Protein AF-A0A817JCR7-F1 (afdb_monomer_lite)

Secondary structure (DSSP, 8-state):
-----------EEEE---SSHHHHHHHHHSHHHHTTTT-TTEEEEEES--TTSSSGGGHHHHHHHHHHHTT--PPEEEE--

Sequence (81 aa):
MEKASTPGTQVNVCFIPKSTTEGALTFLRSEIGKRLKGSDTRRIVTDMNRDNESSPNDAGVRLLFQMRKFGFHQKCLRVWV

Radius of gyration: 15.09 Å; chains: 1; bounding box: 29×34×48 Å

Structure (mmCIF, N/CA/C/O backbone):
data_AF-A0A817JCR7-F1
#
_entry.id   AF-A0A817JCR7-F1
#
loop_
_atom_site.group_PDB
_atom_site.id
_atom_site.type_symbol
_atom_site.label_atom_id
_atom_site.label_alt_id
_atom_site.label_comp_id
_atom_site.label_asym_id
_atom_site.label_entity_id
_atom_site.label_seq_id
_atom_site.pdbx_PDB_ins_code
_atom_site.Cartn_x
_atom_site.Cartn_y
_atom_site.Cartn_z
_atom_site.occupancy
_atom_site.B_iso_or_equiv
_atom_site.auth_seq_id
_atom_site.auth_comp_id
_atom_site.auth_asym_id
_atom_site.auth_atom_id
_atom_site.pdbx_PDB_model_num
ATOM 1 N N . MET A 1 1 ? -18.161 -25.324 35.000 1.00 35.66 1 MET A N 1
ATOM 2 C CA . MET A 1 1 ? -17.922 -23.871 34.874 1.00 35.66 1 MET A CA 1
ATOM 3 C C . MET A 1 1 ? -17.088 -23.666 33.615 1.00 35.66 1 MET A C 1
ATOM 5 O O . MET A 1 1 ? -15.868 -23.587 33.683 1.00 35.66 1 MET A O 1
ATOM 9 N N . GLU A 1 2 ? -17.737 -23.735 32.451 1.00 36.28 2 GLU A N 1
ATOM 10 C CA . GLU A 1 2 ? -17.084 -23.496 31.159 1.00 36.28 2 GLU A CA 1
ATOM 11 C C . GLU A 1 2 ? -16.800 -22.001 31.015 1.00 36.28 2 GLU A C 1
ATOM 13 O O . GLU A 1 2 ? -17.678 -21.163 31.228 1.00 36.28 2 GLU A O 1
ATOM 18 N N . LYS A 1 3 ? -15.550 -21.655 30.704 1.00 47.03 3 LYS A N 1
ATOM 19 C CA . LYS A 1 3 ? -15.155 -20.274 30.431 1.00 47.03 3 LYS A CA 1
ATOM 20 C C . LYS A 1 3 ? -15.756 -19.867 29.088 1.00 47.03 3 LYS A C 1
ATOM 22 O O . LYS A 1 3 ? -15.301 -20.337 28.048 1.00 47.03 3 LYS A O 1
ATOM 27 N N . ALA A 1 4 ? -16.755 -18.988 29.125 1.00 46.91 4 ALA A N 1
ATOM 28 C CA . ALA A 1 4 ? -17.271 -18.319 27.941 1.00 46.91 4 ALA A CA 1
ATOM 29 C C . ALA A 1 4 ? -16.111 -17.632 27.206 1.00 46.91 4 ALA A C 1
ATOM 31 O O . ALA A 1 4 ? -15.368 -16.833 27.779 1.00 46.91 4 ALA A O 1
ATOM 32 N N . SER A 1 5 ? -15.936 -18.012 25.945 1.00 53.41 5 SER A N 1
ATOM 33 C CA . SER A 1 5 ? -14.956 -17.461 25.023 1.00 53.41 5 SER A CA 1
ATOM 34 C C . SER A 1 5 ? -15.159 -15.949 24.938 1.00 53.41 5 SER A C 1
ATOM 36 O O . SER A 1 5 ? -16.267 -15.488 24.668 1.00 53.41 5 SER A O 1
ATOM 38 N N . THR A 1 6 ? -14.103 -15.174 25.186 1.00 53.84 6 THR A N 1
ATOM 39 C CA . THR A 1 6 ? -14.091 -13.721 24.983 1.00 53.84 6 THR A CA 1
ATOM 40 C C . THR A 1 6 ? -14.715 -13.411 23.619 1.00 53.84 6 THR A C 1
ATOM 42 O O . THR A 1 6 ? -14.269 -14.016 22.639 1.00 53.84 6 THR A O 1
ATOM 45 N N . PRO A 1 7 ? -15.719 -12.517 23.507 1.00 48.88 7 PRO A N 1
ATOM 46 C CA . PRO A 1 7 ? -16.259 -12.155 22.208 1.00 48.88 7 PRO A CA 1
ATOM 47 C C . PRO A 1 7 ? -15.104 -11.588 21.392 1.00 48.88 7 PRO A C 1
ATOM 49 O O . PRO A 1 7 ? -14.555 -10.534 21.722 1.00 48.88 7 PRO A O 1
ATOM 52 N N . GLY A 1 8 ? -14.666 -12.349 20.387 1.00 55.78 8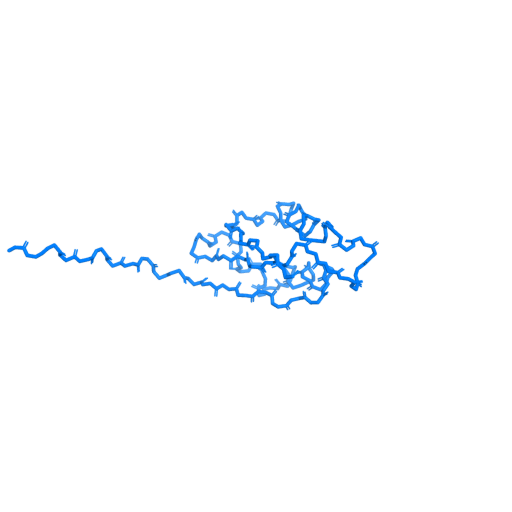 GLY A N 1
ATOM 53 C CA . GLY A 1 8 ? -13.575 -11.950 19.517 1.00 55.78 8 GLY A CA 1
ATOM 54 C C . GLY A 1 8 ? -13.930 -10.592 18.938 1.00 55.78 8 GLY A C 1
ATOM 55 O O . GLY A 1 8 ? -14.976 -10.446 18.308 1.00 55.78 8 GLY A O 1
ATOM 56 N N . THR A 1 9 ? -13.104 -9.583 19.211 1.00 53.28 9 THR A N 1
ATOM 57 C CA . THR A 1 9 ? -13.268 -8.246 18.643 1.00 53.28 9 THR A CA 1
ATOM 58 C C . THR A 1 9 ? -13.504 -8.415 17.145 1.00 53.28 9 THR A C 1
ATOM 60 O O . THR A 1 9 ? -12.673 -9.039 16.486 1.00 53.28 9 THR A O 1
ATOM 63 N N . GLN A 1 10 ? -14.632 -7.935 16.610 1.00 56.44 10 GLN A N 1
ATOM 64 C CA . GLN A 1 10 ? -14.909 -8.013 15.173 1.00 56.44 10 GLN A CA 1
ATOM 65 C C . GLN A 1 10 ? -13.810 -7.246 14.424 1.00 56.44 10 GLN A C 1
ATOM 67 O O . GLN A 1 10 ? -13.836 -6.019 14.311 1.00 56.44 10 GLN A O 1
ATOM 72 N N . VAL A 1 11 ? -12.785 -7.967 13.966 1.00 58.16 11 VAL A N 1
ATOM 73 C CA . VAL A 1 11 ? -11.705 -7.412 13.154 1.00 58.16 11 VAL A CA 1
ATOM 74 C C . VAL A 1 11 ? -12.266 -7.251 11.749 1.00 58.16 11 VAL A C 1
ATOM 76 O O . VAL A 1 11 ? -12.379 -8.217 11.001 1.00 58.16 11 VAL A O 1
ATOM 79 N N . ASN A 1 12 ? -12.616 -6.021 11.386 1.00 61.78 12 ASN A N 1
ATOM 80 C CA . ASN A 1 12 ? -13.015 -5.690 10.025 1.00 61.78 12 ASN A CA 1
ATOM 81 C C . ASN A 1 12 ? -11.766 -5.633 9.140 1.00 61.78 12 ASN A C 1
ATOM 83 O O . ASN A 1 12 ? -11.145 -4.584 8.974 1.00 61.78 12 ASN A O 1
ATOM 87 N N . VAL A 1 13 ? -11.371 -6.773 8.576 1.00 59.44 13 VAL A N 1
ATOM 88 C CA . VAL A 1 13 ? -10.265 -6.835 7.614 1.00 59.44 13 VAL A CA 1
ATOM 89 C C . VAL A 1 13 ? -10.706 -6.137 6.329 1.00 59.44 13 VAL A C 1
ATOM 91 O O . VAL A 1 13 ? -11.655 -6.562 5.678 1.00 59.44 13 VAL A O 1
ATOM 94 N N . CYS A 1 14 ? -10.035 -5.043 5.971 1.00 61.75 14 CYS A N 1
ATOM 95 C CA . CYS A 1 14 ? -10.345 -4.289 4.766 1.00 61.75 14 CYS A CA 1
ATOM 96 C C . CYS A 1 14 ? -9.230 -4.557 3.758 1.00 61.75 14 CYS A C 1
ATOM 98 O O . CYS A 1 14 ? -8.116 -4.049 3.891 1.00 61.75 14 CYS A O 1
ATOM 100 N N . PHE A 1 15 ? -9.512 -5.413 2.779 1.00 60.97 15 PHE A N 1
ATOM 101 C CA . PHE A 1 15 ? -8.560 -5.680 1.713 1.00 60.97 15 PHE A CA 1
ATOM 102 C C . PHE A 1 15 ? -8.527 -4.472 0.778 1.00 60.97 15 PHE A C 1
ATOM 104 O O . PHE A 1 15 ? -9.577 -3.994 0.346 1.00 60.97 15 PHE A O 1
ATOM 111 N N . ILE A 1 16 ? -7.335 -3.964 0.472 1.00 62.53 16 ILE A N 1
ATOM 112 C CA . ILE A 1 16 ? -7.167 -2.943 -0.561 1.00 62.53 16 ILE A CA 1
ATOM 113 C C . ILE A 1 16 ? -6.534 -3.660 -1.760 1.00 62.53 16 ILE A C 1
ATOM 115 O O . ILE A 1 16 ? -5.309 -3.720 -1.840 1.00 62.53 16 ILE A O 1
ATOM 119 N N . PRO A 1 17 ? -7.336 -4.246 -2.671 1.00 56.19 17 PRO A N 1
ATOM 120 C CA . PRO A 1 17 ? -6.807 -4.943 -3.835 1.00 56.19 17 PRO A CA 1
ATOM 121 C C . PRO A 1 17 ? -6.209 -3.900 -4.767 1.00 56.19 17 PRO A C 1
ATOM 123 O O . PRO A 1 17 ? -6.930 -3.068 -5.328 1.00 56.19 17 PRO A O 1
ATOM 126 N N . LYS A 1 18 ? -4.882 -3.862 -4.868 1.00 63.44 18 LYS A N 1
ATOM 127 C CA . LYS A 1 18 ? -4.198 -2.857 -5.679 1.00 63.44 18 LYS A CA 1
ATOM 128 C C . LYS A 1 18 ? -3.057 -3.493 -6.432 1.00 63.44 18 LYS A C 1
ATOM 130 O O . LYS A 1 18 ? -2.095 -3.962 -5.839 1.00 63.44 18 LYS A O 1
ATOM 135 N N . SER A 1 19 ? -3.182 -3.422 -7.750 1.00 66.88 19 SER A N 1
ATOM 136 C CA . SER A 1 19 ? -2.169 -3.826 -8.710 1.00 66.88 19 SER A CA 1
ATOM 137 C C . SER A 1 19 ? -0.912 -2.958 -8.637 1.00 66.88 19 SER A C 1
ATOM 139 O O . SER A 1 19 ? 0.135 -3.433 -9.038 1.00 66.88 19 SER A O 1
ATOM 141 N N . THR A 1 20 ? -0.973 -1.717 -8.131 1.00 80.25 20 THR A N 1
ATOM 142 C CA . THR A 1 20 ? 0.199 -0.827 -8.018 1.00 80.25 20 THR A CA 1
ATOM 143 C C . THR A 1 20 ? 0.172 0.045 -6.759 1.00 80.25 20 THR A C 1
ATOM 145 O O . THR A 1 20 ? -0.891 0.373 -6.216 1.00 80.25 20 THR A O 1
ATOM 148 N N . THR A 1 21 ? 1.353 0.492 -6.324 1.00 82.56 21 THR A N 1
ATOM 149 C CA . THR A 1 21 ? 1.556 1.436 -5.216 1.00 82.56 21 THR A CA 1
ATOM 150 C C . THR A 1 21 ? 0.801 2.730 -5.476 1.00 82.56 21 THR A C 1
ATOM 152 O O . THR A 1 21 ? 0.106 3.222 -4.591 1.00 82.56 21 THR A O 1
ATOM 155 N N . GLU A 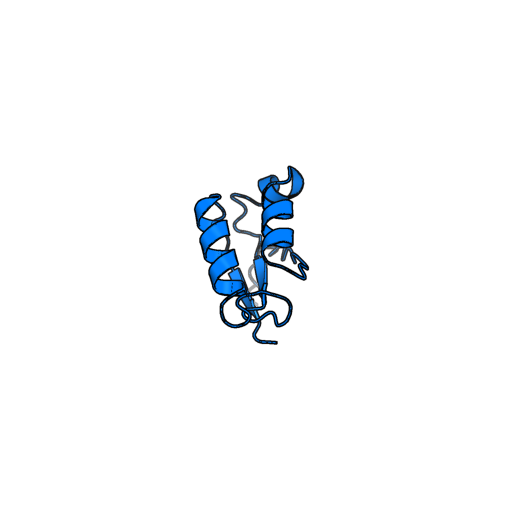1 22 ? 0.867 3.263 -6.694 1.00 85.06 22 GLU A N 1
ATOM 156 C CA . GLU A 1 22 ? 0.151 4.484 -7.061 1.00 85.06 22 GLU A CA 1
ATOM 157 C C . GLU A 1 22 ? -1.367 4.322 -6.917 1.00 85.06 22 GLU A C 1
ATOM 159 O O . GLU A 1 22 ? -2.018 5.137 -6.260 1.00 85.06 22 GLU A O 1
ATOM 164 N N . GLY A 1 23 ? -1.932 3.224 -7.429 1.00 85.00 23 GLY A N 1
ATOM 165 C CA . GLY A 1 23 ? -3.358 2.941 -7.290 1.00 85.00 23 GLY A CA 1
ATOM 166 C C . GLY A 1 23 ? -3.791 2.820 -5.826 1.00 85.00 23 GLY A C 1
ATOM 167 O O . GLY A 1 23 ? -4.905 3.230 -5.468 1.00 85.00 23 GLY A O 1
ATOM 168 N N . ALA A 1 24 ? -2.928 2.263 -4.971 1.00 83.81 24 ALA A N 1
ATOM 169 C CA . ALA A 1 24 ? -3.164 2.178 -3.534 1.00 83.81 24 ALA A CA 1
ATOM 170 C C . ALA A 1 24 ? -3.170 3.561 -2.878 1.00 83.81 24 ALA A C 1
ATOM 172 O O . ALA A 1 24 ? -4.109 3.888 -2.150 1.00 83.81 24 ALA A O 1
ATOM 173 N N . LEU A 1 25 ? -2.191 4.409 -3.195 1.00 86.00 25 LEU A N 1
ATOM 174 C CA . LEU A 1 25 ? -2.124 5.773 -2.672 1.00 86.00 25 LEU A CA 1
ATOM 175 C C . LEU A 1 25 ? -3.303 6.632 -3.130 1.00 86.00 25 LEU A C 1
ATOM 177 O O . LEU A 1 25 ? -3.880 7.348 -2.313 1.00 86.00 25 LEU A O 1
ATOM 181 N N . THR A 1 26 ? -3.714 6.524 -4.393 1.00 88.25 26 THR A N 1
ATOM 182 C CA . THR A 1 26 ? -4.886 7.235 -4.923 1.00 88.25 26 THR A CA 1
ATOM 183 C C . THR A 1 26 ? -6.154 6.870 -4.155 1.00 88.25 26 THR A C 1
ATOM 185 O O . THR A 1 26 ? -6.910 7.751 -3.749 1.00 88.25 26 THR A O 1
ATOM 188 N N . PHE A 1 27 ? -6.361 5.586 -3.852 1.00 85.25 27 PHE A N 1
ATOM 189 C CA . PHE A 1 27 ? -7.489 5.171 -3.018 1.00 85.25 27 PHE A CA 1
ATOM 190 C C . PHE A 1 27 ? -7.399 5.715 -1.596 1.00 85.25 27 PHE A C 1
ATOM 192 O O . PHE A 1 27 ? -8.387 6.236 -1.091 1.00 85.25 27 PHE A O 1
ATOM 199 N N . LEU A 1 28 ? -6.230 5.653 -0.961 1.00 84.69 28 LEU A N 1
ATOM 200 C CA . LEU A 1 28 ? -6.048 6.168 0.398 1.00 84.69 28 LEU A CA 1
ATOM 201 C C . LEU A 1 28 ? -6.267 7.685 0.498 1.00 84.69 28 LEU A C 1
ATOM 203 O O . LEU A 1 28 ? -6.669 8.179 1.551 1.00 84.69 28 LEU A O 1
ATOM 207 N N . ARG A 1 29 ? -6.038 8.422 -0.594 1.00 87.62 29 ARG A N 1
ATOM 208 C CA . ARG A 1 29 ? -6.342 9.857 -0.699 1.00 87.62 29 ARG A CA 1
ATOM 209 C C . ARG A 1 29 ? -7.824 10.152 -0.947 1.00 87.62 29 ARG A C 1
ATOM 211 O O . ARG A 1 29 ? -8.244 11.274 -0.677 1.00 87.62 29 ARG A O 1
ATOM 218 N N . SER A 1 30 ? -8.609 9.189 -1.432 1.00 87.81 30 SER A N 1
ATOM 219 C CA . SER A 1 30 ? -10.055 9.357 -1.633 1.00 87.81 30 SER A CA 1
ATOM 220 C C . SER A 1 30 ? -10.806 9.515 -0.307 1.00 87.81 30 SER A C 1
ATOM 222 O O . SER A 1 30 ? -10.321 9.105 0.748 1.00 87.81 30 SER A O 1
ATOM 224 N N . GLU A 1 31 ? -12.030 10.043 -0.357 1.00 86.12 31 GLU A N 1
ATOM 225 C CA . GLU A 1 31 ? -12.891 10.173 0.827 1.00 86.12 31 GLU A CA 1
ATOM 226 C C . GLU A 1 31 ? -13.171 8.826 1.509 1.00 86.12 31 GLU A C 1
ATOM 228 O O . GLU A 1 31 ? -13.197 8.737 2.736 1.00 86.12 31 GLU A O 1
ATOM 233 N N . ILE A 1 32 ? -13.296 7.748 0.729 1.00 82.56 32 ILE A N 1
ATOM 234 C CA . ILE A 1 32 ? -13.465 6.389 1.259 1.00 82.56 32 ILE A CA 1
ATOM 235 C C . ILE A 1 32 ? -12.190 5.941 1.982 1.00 82.56 32 ILE A C 1
ATOM 237 O O . ILE A 1 32 ? -12.257 5.441 3.104 1.00 82.56 32 ILE A O 1
ATOM 241 N N . GLY A 1 33 ? -11.023 6.157 1.371 1.00 82.31 33 GLY A N 1
ATOM 242 C CA . GLY A 1 33 ? -9.732 5.795 1.953 1.00 82.31 33 GLY A CA 1
ATOM 243 C C . GLY A 1 33 ? -9.423 6.567 3.233 1.00 82.31 33 GLY A C 1
ATOM 244 O O . GLY A 1 33 ? -8.994 5.975 4.220 1.00 82.31 33 GLY A O 1
ATOM 245 N N . LYS A 1 34 ? -9.719 7.871 3.274 1.00 85.81 34 LYS A N 1
ATOM 246 C CA . LYS A 1 34 ? -9.546 8.705 4.474 1.00 85.81 34 LYS A CA 1
ATOM 247 C C . LYS A 1 34 ? -10.357 8.194 5.665 1.00 85.81 34 LYS A C 1
ATOM 249 O O . LYS A 1 34 ? -9.841 8.225 6.778 1.00 85.81 34 LYS A O 1
ATOM 254 N N . ARG A 1 35 ? -11.562 7.648 5.448 1.00 83.31 35 ARG A N 1
ATOM 255 C CA . ARG A 1 35 ? -12.384 7.018 6.506 1.00 83.31 35 ARG A CA 1
ATOM 256 C C . ARG A 1 35 ? -11.743 5.771 7.117 1.00 83.31 35 ARG A C 1
ATOM 258 O O . ARG A 1 35 ? -12.234 5.265 8.124 1.00 83.31 35 ARG A O 1
ATOM 265 N N . LEU A 1 36 ? -10.686 5.231 6.510 1.00 77.50 36 LEU A N 1
ATOM 266 C CA . LEU A 1 36 ? -9.919 4.138 7.099 1.00 77.50 36 LEU A CA 1
ATOM 267 C C . LEU A 1 36 ? -8.967 4.646 8.199 1.00 77.50 36 LEU A C 1
ATOM 269 O O . LEU A 1 36 ? -8.625 3.863 9.086 1.00 77.50 36 LEU A O 1
ATOM 273 N N . LYS A 1 37 ? -8.566 5.929 8.189 1.00 79.31 37 LYS A N 1
ATOM 274 C CA . LYS A 1 37 ? -7.676 6.507 9.212 1.00 79.31 37 LYS A CA 1
ATOM 275 C C . LYS A 1 37 ? -8.290 6.379 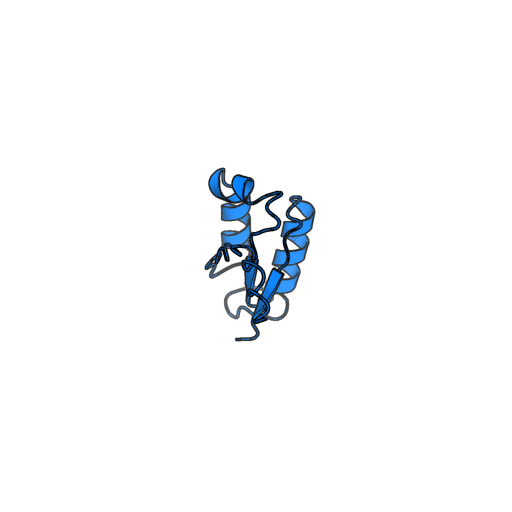10.611 1.00 79.31 37 LYS A C 1
ATOM 277 O O . LYS A 1 37 ? -9.478 6.614 10.792 1.00 79.31 37 LYS A O 1
ATOM 282 N N . GLY A 1 38 ? -7.465 6.005 11.591 1.00 70.25 38 GLY A N 1
ATOM 283 C CA . GLY A 1 38 ? -7.863 5.914 13.004 1.00 70.25 38 GLY A CA 1
ATOM 284 C C . GLY A 1 38 ? -8.712 4.696 13.385 1.00 70.25 38 GLY A C 1
ATOM 285 O O . GLY A 1 38 ? -9.185 4.620 14.511 1.00 70.25 38 GLY A O 1
ATOM 286 N N . SER A 1 39 ? -8.922 3.738 12.477 1.00 70.19 39 SER A N 1
ATOM 287 C CA . SER A 1 39 ? -9.650 2.507 12.797 1.00 70.19 39 SER A CA 1
ATOM 288 C C . SER A 1 39 ? -8.689 1.381 13.190 1.00 70.19 39 SER A C 1
ATOM 290 O O . SER A 1 39 ? -8.051 0.776 12.329 1.00 70.19 39 SER A O 1
ATOM 292 N N . ASP A 1 40 ? -8.628 1.068 14.486 1.00 67.06 40 ASP A N 1
ATOM 293 C CA . ASP A 1 40 ? -7.787 -0.012 15.038 1.00 67.06 40 ASP A CA 1
ATOM 294 C C . ASP A 1 40 ? -8.303 -1.418 14.705 1.00 67.06 40 ASP A C 1
ATOM 296 O O . ASP A 1 40 ? -7.569 -2.408 14.767 1.00 67.06 40 ASP A O 1
ATOM 300 N N . THR A 1 41 ? -9.572 -1.513 14.311 1.00 67.25 41 THR A N 1
ATOM 301 C CA . THR A 1 41 ? -10.211 -2.761 13.884 1.00 67.25 41 THR A CA 1
ATOM 302 C C . THR A 1 41 ? -9.931 -3.101 12.425 1.00 67.25 41 THR A C 1
ATOM 304 O O . THR A 1 41 ? -10.245 -4.212 11.999 1.00 67.25 41 THR A O 1
ATOM 307 N N . ARG A 1 42 ? -9.320 -2.182 11.662 1.00 68.62 42 ARG A N 1
ATOM 308 C CA . ARG A 1 42 ? -9.021 -2.365 10.241 1.00 68.62 42 ARG A CA 1
ATOM 309 C C . ARG A 1 42 ? -7.561 -2.711 10.013 1.00 68.62 42 ARG A C 1
ATOM 311 O O . ARG A 1 42 ? -6.654 -2.040 10.499 1.00 68.62 42 ARG A O 1
ATOM 318 N N . ARG A 1 43 ? -7.341 -3.766 9.230 1.00 72.00 43 ARG A N 1
ATOM 319 C CA . ARG A 1 43 ? -6.015 -4.193 8.772 1.00 72.00 43 ARG A CA 1
ATOM 320 C C . ARG A 1 43 ? -5.906 -3.996 7.279 1.00 72.00 43 ARG A C 1
ATOM 322 O O . ARG A 1 43 ? -6.867 -4.273 6.569 1.00 72.00 43 ARG A O 1
ATOM 329 N N . ILE A 1 44 ? -4.735 -3.555 6.839 1.00 74.81 44 ILE A N 1
ATOM 330 C CA . ILE A 1 44 ? -4.427 -3.380 5.422 1.00 74.81 44 ILE A CA 1
ATOM 331 C C . ILE A 1 44 ? -3.493 -4.500 5.007 1.00 74.81 44 ILE A C 1
ATOM 333 O O . ILE A 1 44 ? -2.462 -4.731 5.642 1.00 74.81 44 ILE A O 1
ATOM 337 N N . VAL A 1 45 ? -3.904 -5.219 3.973 1.00 74.31 45 VAL A N 1
ATOM 338 C CA . VAL A 1 45 ? -3.139 -6.313 3.387 1.00 74.31 45 VAL A CA 1
ATOM 339 C C . VAL A 1 45 ? -2.476 -5.787 2.126 1.00 74.31 45 VAL A C 1
ATOM 341 O O . VAL A 1 45 ? -3.129 -5.131 1.315 1.00 74.31 45 VAL A O 1
ATOM 344 N N . THR A 1 46 ? -1.175 -6.023 2.000 1.00 76.06 46 THR A N 1
ATOM 345 C CA . THR A 1 46 ? -0.403 -5.634 0.823 1.00 76.06 46 THR A CA 1
ATOM 346 C C . THR A 1 46 ? 0.628 -6.697 0.502 1.00 76.06 46 THR A C 1
ATOM 348 O O . THR A 1 46 ? 1.302 -7.208 1.403 1.00 76.06 46 THR A O 1
ATOM 351 N N . ASP A 1 47 ? 0.789 -6.954 -0.790 1.00 78.38 47 ASP A N 1
ATOM 352 C CA . ASP A 1 47 ? 1.897 -7.747 -1.303 1.00 78.38 47 ASP A CA 1
ATOM 353 C C . ASP A 1 47 ? 3.192 -6.957 -1.136 1.00 78.38 47 ASP A C 1
ATOM 355 O O . ASP A 1 47 ? 3.223 -5.732 -1.330 1.00 78.38 47 ASP A O 1
ATOM 359 N N . MET A 1 48 ? 4.243 -7.652 -0.702 1.00 79.38 48 MET A N 1
ATOM 360 C CA . MET A 1 48 ? 5.566 -7.048 -0.546 1.00 79.38 48 MET A CA 1
ATOM 361 C C . MET A 1 48 ? 6.259 -6.852 -1.890 1.00 79.38 48 MET A C 1
ATOM 363 O O . MET A 1 48 ? 6.932 -5.834 -2.063 1.00 79.38 48 MET A O 1
ATOM 367 N N . ASN A 1 49 ? 5.999 -7.771 -2.823 1.00 81.31 49 ASN A N 1
ATOM 368 C CA . ASN A 1 49 ? 6.568 -7.794 -4.159 1.00 81.31 49 ASN A CA 1
ATOM 369 C C . ASN A 1 49 ? 5.483 -7.545 -5.214 1.00 81.31 49 ASN A C 1
ATOM 371 O O . ASN A 1 49 ? 4.385 -8.089 -5.097 1.00 81.31 49 ASN A O 1
ATOM 375 N N . ARG A 1 50 ? 5.773 -6.724 -6.230 1.00 81.06 50 ARG A N 1
ATOM 376 C CA . ARG A 1 50 ? 4.870 -6.480 -7.370 1.00 81.06 50 ARG A CA 1
ATOM 377 C C . ARG A 1 50 ? 5.644 -6.309 -8.674 1.00 81.06 50 ARG A C 1
ATOM 379 O O . ARG A 1 50 ? 6.208 -5.248 -8.925 1.00 81.06 50 ARG A O 1
ATOM 386 N N . ASP A 1 51 ? 5.629 -7.332 -9.521 1.00 82.88 51 ASP A N 1
ATOM 387 C CA . ASP A 1 51 ? 6.439 -7.404 -10.753 1.00 82.88 51 ASP A CA 1
ATOM 388 C C . ASP A 1 51 ? 6.110 -6.330 -11.796 1.00 82.88 51 ASP A C 1
ATOM 390 O O . ASP A 1 51 ? 6.911 -6.032 -12.676 1.00 82.88 51 ASP A O 1
ATOM 394 N N . ASN A 1 52 ? 4.932 -5.722 -11.693 1.00 81.88 52 ASN A N 1
ATOM 395 C CA . ASN A 1 52 ? 4.470 -4.659 -12.576 1.00 81.88 52 ASN A CA 1
ATOM 396 C C . ASN A 1 52 ? 4.873 -3.242 -12.116 1.00 81.88 52 ASN A C 1
ATOM 398 O O . ASN A 1 52 ? 4.441 -2.264 -12.727 1.00 81.88 52 ASN A O 1
ATOM 402 N N . GLU A 1 53 ? 5.661 -3.103 -11.045 1.00 82.44 53 GLU A N 1
ATOM 403 C CA . GLU A 1 53 ? 6.208 -1.819 -10.595 1.00 82.44 53 GLU A CA 1
ATOM 404 C C . GLU A 1 53 ? 7.671 -1.623 -11.007 1.00 82.44 53 GLU A C 1
ATOM 406 O O . GLU A 1 53 ? 8.419 -2.571 -11.205 1.00 82.44 53 GLU A O 1
ATOM 411 N N . SER A 1 54 ? 8.119 -0.363 -11.055 1.00 81.31 54 SER A N 1
ATOM 412 C CA . SER A 1 54 ? 9.526 -0.011 -11.318 1.00 81.31 54 SER A CA 1
ATOM 413 C C . SER A 1 54 ? 10.508 -0.615 -10.309 1.00 81.31 54 SER A C 1
ATOM 415 O O . SER A 1 54 ? 11.688 -0.780 -10.603 1.00 81.31 54 SER A O 1
ATOM 417 N N . SER A 1 55 ? 10.031 -0.888 -9.095 1.00 83.19 55 SER A N 1
ATOM 418 C CA . SER A 1 55 ? 10.805 -1.476 -8.005 1.00 83.19 55 SER A CA 1
ATOM 419 C C . SER A 1 55 ? 9.969 -2.600 -7.386 1.00 83.19 55 SER A C 1
ATOM 421 O O . SER A 1 55 ? 9.231 -2.366 -6.428 1.00 83.19 55 SER A O 1
ATOM 423 N N . PRO A 1 56 ? 10.010 -3.807 -7.982 1.00 82.81 56 PRO A N 1
ATOM 424 C CA . PRO A 1 56 ? 9.133 -4.900 -7.585 1.00 82.81 56 PRO A CA 1
ATOM 425 C C . PRO A 1 56 ? 9.339 -5.350 -6.146 1.00 82.81 56 PRO A C 1
ATOM 427 O O . PRO A 1 56 ? 8.366 -5.486 -5.418 1.00 82.81 56 PRO A O 1
ATOM 430 N N . ASN A 1 57 ? 10.595 -5.512 -5.723 1.00 83.75 57 ASN A N 1
ATOM 431 C CA . ASN A 1 57 ? 10.971 -6.159 -4.458 1.00 83.75 57 ASN A CA 1
ATOM 432 C C . ASN A 1 57 ? 10.713 -5.313 -3.198 1.00 83.75 57 ASN A C 1
ATOM 434 O O . ASN A 1 57 ? 10.873 -5.796 -2.078 1.00 83.75 57 ASN A O 1
ATOM 438 N N . ASP A 1 58 ? 10.375 -4.032 -3.353 1.00 84.06 58 ASP A N 1
ATOM 439 C CA . ASP A 1 58 ? 10.121 -3.115 -2.240 1.00 84.06 58 ASP A CA 1
ATOM 440 C C . ASP A 1 58 ? 8.775 -2.384 -2.358 1.00 84.06 58 ASP A C 1
ATOM 442 O O . ASP A 1 58 ? 8.484 -1.490 -1.556 1.00 84.06 58 ASP A O 1
ATOM 446 N N . ALA A 1 59 ? 7.919 -2.787 -3.302 1.00 82.81 59 ALA A N 1
ATOM 447 C CA . ALA A 1 59 ? 6.625 -2.163 -3.567 1.00 82.81 59 ALA A CA 1
ATOM 448 C C . ALA A 1 59 ? 5.753 -2.063 -2.303 1.00 82.81 59 ALA A C 1
ATOM 450 O O . ALA A 1 59 ? 5.217 -0.996 -1.978 1.00 82.81 59 ALA A O 1
ATOM 451 N N . GLY A 1 60 ? 5.666 -3.144 -1.521 1.00 82.06 60 GLY A N 1
ATOM 452 C CA . GLY A 1 60 ? 4.930 -3.133 -0.257 1.00 82.06 60 GLY A CA 1
ATOM 453 C C . GLY A 1 60 ? 5.572 -2.227 0.795 1.00 82.06 60 GLY A C 1
ATOM 454 O O . GLY A 1 60 ? 4.867 -1.488 1.480 1.00 82.06 60 GLY A O 1
ATOM 455 N N . VAL A 1 61 ? 6.907 -2.208 0.902 1.00 84.56 61 VAL A N 1
ATOM 456 C CA . VAL A 1 61 ? 7.623 -1.327 1.847 1.00 84.56 61 VAL A CA 1
ATOM 457 C C . VAL A 1 61 ? 7.378 0.141 1.502 1.00 84.56 61 VAL A C 1
ATOM 459 O O . VAL A 1 61 ? 7.035 0.937 2.381 1.00 84.56 61 VAL A O 1
ATOM 462 N N . ARG A 1 62 ? 7.496 0.497 0.219 1.00 86.44 62 ARG A N 1
ATOM 463 C CA . ARG A 1 62 ? 7.253 1.849 -0.297 1.00 86.44 62 ARG A CA 1
ATOM 464 C C . ARG A 1 62 ? 5.825 2.296 -0.024 1.00 86.44 62 ARG A C 1
ATOM 466 O O . ARG A 1 62 ? 5.622 3.412 0.461 1.00 86.44 62 ARG A O 1
ATOM 473 N N . LEU A 1 63 ? 4.844 1.425 -0.263 1.00 86.19 63 LEU A N 1
ATOM 474 C CA . LEU A 1 63 ? 3.455 1.706 0.077 1.00 86.19 63 LEU A CA 1
ATOM 475 C C . LEU A 1 63 ? 3.304 1.968 1.579 1.00 86.19 63 LEU A C 1
ATOM 477 O O . LEU A 1 63 ? 2.818 3.032 1.957 1.00 86.19 63 LEU A O 1
ATOM 481 N N . LEU A 1 64 ? 3.777 1.063 2.439 1.00 85.62 64 LEU A N 1
ATOM 482 C CA . LEU A 1 64 ? 3.678 1.205 3.897 1.00 85.62 64 LEU A CA 1
ATOM 483 C C . LEU A 1 64 ? 4.313 2.504 4.408 1.00 85.62 64 LEU A C 1
ATOM 485 O O . LEU A 1 64 ? 3.750 3.177 5.274 1.00 85.62 64 LEU A O 1
ATOM 489 N N . PHE A 1 65 ? 5.459 2.890 3.854 1.00 88.06 65 PHE A N 1
ATOM 490 C CA . PHE A 1 65 ? 6.123 4.141 4.201 1.00 88.06 65 PHE A CA 1
ATOM 491 C C . PHE A 1 65 ? 5.268 5.365 3.842 1.00 88.06 65 PHE A C 1
ATOM 493 O O . PHE A 1 65 ? 5.071 6.261 4.666 1.00 88.06 65 PHE A O 1
ATOM 500 N N . GLN A 1 66 ? 4.695 5.387 2.639 1.00 88.38 66 GLN A N 1
ATOM 501 C CA . GLN A 1 66 ? 3.814 6.469 2.192 1.00 88.38 66 GLN A CA 1
ATOM 502 C C . GLN A 1 66 ? 2.506 6.517 2.992 1.00 88.38 66 GLN A C 1
ATOM 504 O O . GLN A 1 66 ? 2.029 7.589 3.359 1.00 88.38 66 GLN A O 1
ATOM 509 N N . MET A 1 67 ? 1.951 5.360 3.343 1.00 86.44 67 MET A N 1
ATOM 510 C CA . MET A 1 67 ? 0.780 5.255 4.211 1.00 86.44 67 MET A CA 1
ATOM 511 C C . MET A 1 67 ? 0.999 5.921 5.569 1.00 86.44 67 MET A C 1
ATOM 513 O O . MET A 1 67 ? 0.158 6.703 6.016 1.00 86.44 67 MET A O 1
ATOM 517 N N . ARG A 1 68 ? 2.153 5.668 6.198 1.00 86.75 68 ARG A N 1
ATOM 518 C CA . ARG A 1 68 ? 2.529 6.306 7.466 1.00 86.75 68 ARG A CA 1
ATOM 519 C C . ARG A 1 68 ? 2.639 7.823 7.316 1.00 86.75 68 ARG A C 1
ATOM 521 O O . ARG A 1 68 ? 2.110 8.537 8.161 1.00 86.75 68 ARG A O 1
ATOM 528 N N . LYS A 1 69 ? 3.222 8.319 6.215 1.00 88.50 69 LYS A N 1
ATOM 529 C CA . LYS A 1 69 ? 3.262 9.763 5.905 1.00 88.50 69 LYS A CA 1
ATOM 530 C C . LYS A 1 69 ? 1.872 10.386 5.773 1.00 88.50 69 LYS A C 1
ATOM 532 O O . LYS A 1 69 ? 1.680 11.534 6.154 1.00 88.50 69 LYS A O 1
ATOM 537 N N . PHE A 1 70 ? 0.891 9.635 5.278 1.00 85.56 70 PHE A N 1
ATOM 538 C CA . PHE A 1 70 ? -0.498 10.089 5.199 1.00 85.56 70 PHE A CA 1
ATOM 539 C C . PHE A 1 70 ? -1.280 9.944 6.516 1.00 85.56 70 PHE A C 1
ATOM 541 O O . PHE A 1 70 ? -2.473 10.256 6.538 1.00 85.56 70 PHE A O 1
ATOM 548 N N . GLY A 1 71 ? -0.651 9.507 7.611 1.00 86.94 71 GLY A N 1
ATOM 549 C CA . GLY A 1 71 ? -1.296 9.349 8.919 1.00 86.94 71 GLY A CA 1
ATOM 550 C C . GLY A 1 71 ? -2.127 8.069 9.050 1.00 86.94 71 GLY A C 1
ATOM 551 O O . GLY A 1 71 ? -3.039 8.000 9.872 1.0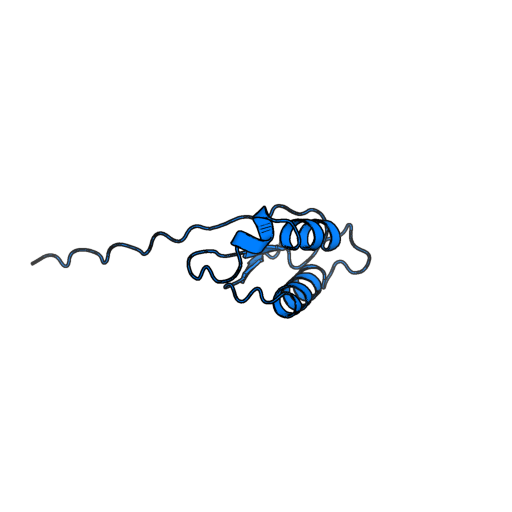0 86.94 71 GLY A O 1
ATOM 552 N N . PHE A 1 72 ? -1.861 7.050 8.228 1.00 85.75 72 PHE A N 1
ATOM 553 C CA . PHE A 1 72 ? -2.445 5.722 8.417 1.00 85.75 72 PHE A CA 1
ATOM 554 C C . PHE A 1 72 ? -1.581 4.922 9.390 1.00 85.75 72 PHE A C 1
ATOM 556 O O . PHE A 1 72 ? -0.439 4.579 9.083 1.00 85.75 72 PHE A O 1
ATOM 563 N N . HIS A 1 73 ? -2.134 4.616 10.569 1.00 80.44 73 HIS A N 1
ATOM 564 C CA . HIS A 1 73 ? -1.402 3.917 11.630 1.00 80.44 73 HIS A CA 1
ATOM 565 C C . HIS A 1 73 ? -1.760 2.434 11.796 1.00 80.44 73 HIS A C 1
ATOM 567 O O . HIS A 1 73 ? -1.200 1.770 12.671 1.00 80.44 73 HIS A O 1
ATOM 573 N N . GLN A 1 74 ? -2.640 1.909 10.941 1.00 75.50 74 GLN A N 1
ATOM 574 C CA . GLN A 1 74 ? -3.206 0.564 11.059 1.00 75.50 74 GLN A CA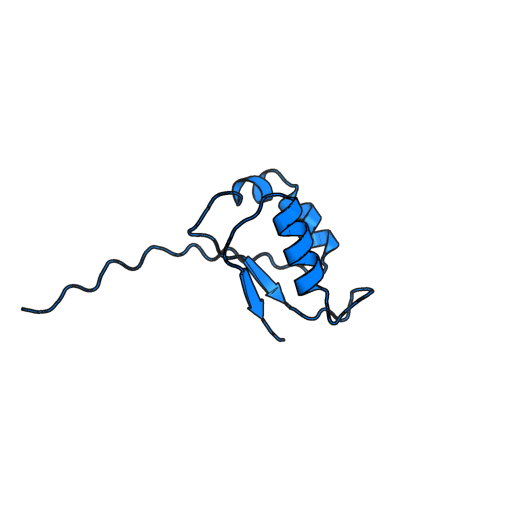 1
ATOM 575 C C . GLN A 1 74 ? -2.145 -0.542 11.049 1.00 75.50 74 GLN A C 1
ATOM 577 O O . GLN A 1 74 ? -1.071 -0.421 10.445 1.00 75.50 74 GLN A O 1
ATOM 582 N N . LYS A 1 75 ? -2.481 -1.673 11.681 1.00 71.56 75 LYS A N 1
ATOM 583 C CA . LYS A 1 75 ? -1.686 -2.900 11.570 1.00 71.56 75 LYS A CA 1
ATOM 584 C C . LYS A 1 75 ? -1.750 -3.401 10.129 1.00 71.56 75 LYS A C 1
ATOM 586 O O . LYS A 1 75 ? -2.831 -3.641 9.592 1.00 71.56 75 LYS A O 1
ATOM 591 N N . CYS A 1 76 ? -0.584 -3.550 9.518 1.00 69.75 76 CYS A N 1
ATOM 592 C CA . CYS A 1 76 ? -0.462 -4.038 8.153 1.00 69.75 76 CYS A CA 1
ATOM 593 C C . CYS A 1 76 ? -0.071 -5.514 8.170 1.00 69.75 76 CYS A C 1
ATOM 595 O O . CYS A 1 76 ? 0.808 -5.911 8.936 1.00 69.75 76 CYS A O 1
ATOM 597 N N . LEU A 1 77 ? -0.733 -6.313 7.339 1.00 69.00 77 LEU A N 1
ATOM 598 C CA . LEU A 1 77 ? -0.400 -7.715 7.122 1.00 69.00 77 LEU A CA 1
ATOM 599 C C . LEU A 1 77 ? 0.379 -7.813 5.813 1.00 69.00 77 LEU A C 1
ATOM 601 O O . LEU A 1 77 ? -0.066 -7.307 4.782 1.00 69.00 77 LEU A O 1
ATOM 605 N N . ARG A 1 78 ? 1.562 -8.421 5.888 1.00 68.06 78 ARG A N 1
ATOM 606 C CA . ARG A 1 78 ? 2.437 -8.638 4.737 1.00 68.06 78 ARG A CA 1
ATOM 607 C C . ARG A 1 78 ? 2.088 -9.977 4.113 1.00 68.06 78 ARG A C 1
ATOM 609 O O . ARG A 1 78 ? 2.029 -10.969 4.838 1.00 68.06 78 ARG A O 1
ATOM 616 N N . VAL A 1 79 ? 1.900 -9.991 2.802 1.00 63.41 79 VAL A N 1
ATOM 617 C CA . VAL A 1 79 ? 1.777 -11.227 2.032 1.00 63.41 79 VAL A CA 1
ATOM 618 C C . VAL A 1 79 ? 2.994 -11.320 1.120 1.00 63.41 79 VAL A C 1
ATOM 620 O O . VAL A 1 79 ? 3.349 -10.357 0.437 1.00 63.41 79 VAL A O 1
ATOM 623 N N . TRP A 1 80 ? 3.681 -12.455 1.198 1.00 57.16 80 TRP A N 1
ATOM 624 C CA . TRP A 1 80 ? 4.685 -12.857 0.224 1.00 57.16 80 TRP A CA 1
ATOM 625 C C . TRP A 1 80 ? 3.942 -13.773 -0.743 1.00 57.16 80 TRP A C 1
ATOM 627 O O . TRP A 1 80 ? 3.572 -14.879 -0.350 1.00 57.16 80 TRP A O 1
ATOM 637 N N . VAL A 1 81 ? 3.602 -13.243 -1.916 1.00 55.12 81 VAL A N 1
ATOM 638 C CA . VAL A 1 81 ? 3.042 -14.019 -3.029 1.00 55.12 81 VAL A CA 1
ATOM 639 C C .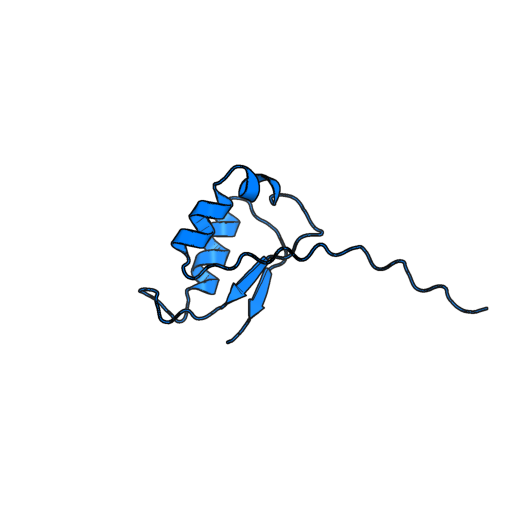 VAL A 1 81 ? 4.197 -14.483 -3.900 1.00 55.12 81 VAL A C 1
ATOM 641 O O . VAL A 1 81 ? 5.153 -13.682 -4.042 1.00 55.12 81 VAL A O 1
#

pLDDT: mean 73.94, std 13.28, range [35.66, 88.5]

Foldseek 3Di:
DDPDDDPPDQQPEDEDDDLALVSSVVCCPDPNNVVQAPDQSYEYEDECAHPPDPGGNRRVVVSVVVCVVVRRPYHYDYDHD